Protein AF-A0A7S0PMH4-F1 (afdb_monomer_lite)

Foldseek 3Di:
DDDDDDDDDDDDDDDDPDPPPVVVVVVVVVVVVVVVVVVVVVVVVVVVVVVVVVVVCVVDPCNVVVVVVVVVVVVVVVVVVVVVVVQVPPPVNVVVVVVVVVVVVVVCCCQQPVDDVNVVVVVVVVVVVVVVVD

Radius of gyration: 36.23 Å; chains: 1; bounding box: 97×67×80 Å

Structure (mmCIF, N/CA/C/O backbone)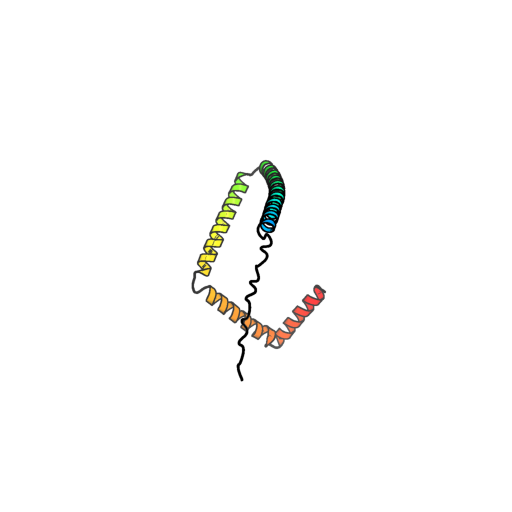:
data_AF-A0A7S0PMH4-F1
#
_entry.id   AF-A0A7S0PMH4-F1
#
loop_
_atom_site.group_PDB
_atom_site.id
_atom_site.type_symbol
_atom_site.label_atom_id
_atom_site.label_alt_id
_atom_site.label_comp_id
_atom_site.label_asym_id
_atom_site.label_entity_id
_atom_site.label_seq_id
_atom_site.pdbx_PDB_ins_code
_atom_site.Cartn_x
_atom_site.Cartn_y
_atom_site.Cartn_z
_atom_site.occupancy
_atom_site.B_iso_or_equiv
_atom_site.auth_seq_id
_atom_site.auth_comp_id
_atom_site.auth_asym_id
_atom_site.auth_atom_id
_atom_site.pdbx_PDB_model_num
ATOM 1 N N . MET A 1 1 ? -62.273 54.883 -48.277 1.00 45.09 1 MET A N 1
ATOM 2 C CA . MET A 1 1 ? -61.444 54.007 -47.421 1.00 45.09 1 MET A CA 1
ATOM 3 C C . MET A 1 1 ? -60.471 53.258 -48.320 1.00 45.09 1 MET A C 1
ATOM 5 O O . MET A 1 1 ? -60.866 52.294 -48.955 1.00 45.09 1 MET A O 1
ATOM 9 N N . MET A 1 2 ? -59.245 53.763 -48.461 1.00 45.81 2 MET A N 1
ATOM 10 C CA . MET A 1 2 ? -58.167 53.144 -49.241 1.00 45.81 2 MET A CA 1
ATOM 11 C C . MET A 1 2 ? -56.947 53.092 -48.324 1.00 45.81 2 MET A C 1
ATOM 13 O O . MET A 1 2 ? -56.452 54.130 -47.890 1.00 45.81 2 MET A O 1
ATOM 17 N N . THR A 1 3 ? -56.550 51.886 -47.935 1.00 54.09 3 THR A N 1
ATOM 18 C CA . THR A 1 3 ? -55.472 51.616 -46.984 1.00 54.09 3 THR A CA 1
ATOM 19 C C . THR A 1 3 ? -54.144 51.484 -47.726 1.00 54.09 3 THR A C 1
ATOM 21 O O . THR A 1 3 ? -53.921 50.556 -48.497 1.00 54.09 3 THR A O 1
ATOM 24 N N . THR A 1 4 ? -53.254 52.443 -47.485 1.00 60.28 4 THR A N 1
ATOM 25 C CA . THR A 1 4 ? -51.881 52.492 -48.000 1.00 60.28 4 THR A CA 1
ATOM 26 C C . THR A 1 4 ? -50.978 51.569 -47.178 1.00 60.28 4 THR A C 1
ATOM 28 O O . THR A 1 4 ? -50.698 51.847 -46.014 1.00 60.28 4 THR A O 1
ATOM 31 N N . THR A 1 5 ? -50.488 50.479 -47.769 1.00 59.06 5 THR A N 1
ATOM 32 C CA . THR A 1 5 ? -49.470 49.603 -47.164 1.00 59.06 5 THR A CA 1
ATOM 33 C C . THR A 1 5 ? -48.064 50.131 -47.454 1.00 59.06 5 THR A C 1
ATOM 35 O O . THR A 1 5 ? -47.598 50.112 -48.595 1.00 59.06 5 THR A O 1
ATOM 38 N N . MET A 1 6 ? -47.387 50.614 -46.413 1.00 48.34 6 MET A N 1
ATOM 39 C CA . MET A 1 6 ? -46.044 51.198 -46.459 1.00 48.34 6 MET A CA 1
ATOM 40 C C . MET A 1 6 ? -44.968 50.098 -46.342 1.00 48.34 6 MET A C 1
ATOM 42 O O . MET A 1 6 ? -44.994 49.286 -45.420 1.00 48.34 6 MET A O 1
ATOM 46 N N . ARG A 1 7 ? -44.026 50.057 -47.297 1.00 57.41 7 ARG A N 1
ATOM 47 C CA . ARG A 1 7 ? -42.892 49.112 -47.342 1.00 57.41 7 ARG A CA 1
ATOM 48 C C . ARG A 1 7 ? -41.875 49.407 -46.235 1.00 57.41 7 ARG A C 1
ATOM 50 O O . ARG A 1 7 ? -41.337 50.510 -46.169 1.00 57.41 7 ARG A O 1
ATOM 57 N N . VAL A 1 8 ? -41.535 48.391 -45.445 1.00 55.12 8 VAL A N 1
ATOM 58 C CA . VAL A 1 8 ? -40.438 48.432 -44.467 1.00 55.12 8 VAL A CA 1
ATOM 59 C C . VAL A 1 8 ? -39.103 48.223 -45.192 1.00 55.12 8 VAL A C 1
ATOM 61 O O . VAL A 1 8 ? -38.915 47.241 -45.908 1.00 55.12 8 VAL A O 1
ATOM 64 N N . ARG A 1 9 ? -38.178 49.176 -45.034 1.00 56.56 9 ARG A N 1
ATOM 65 C CA . ARG A 1 9 ? -36.801 49.103 -45.543 1.00 56.56 9 ARG A CA 1
ATOM 66 C C . ARG A 1 9 ? -35.943 48.228 -44.625 1.00 56.56 9 ARG A C 1
ATOM 68 O O . ARG A 1 9 ? -35.888 48.450 -43.421 1.00 56.56 9 ARG A O 1
ATOM 75 N N . CYS A 1 10 ? -35.240 47.279 -45.234 1.00 42.88 10 CYS A N 1
ATOM 76 C CA . CYS A 1 10 ? -34.190 46.469 -44.624 1.00 42.88 10 CYS A CA 1
ATOM 77 C C . CYS A 1 10 ? -32.983 47.350 -44.253 1.00 42.88 10 CYS A C 1
ATOM 79 O O . CYS A 1 10 ? -32.456 48.048 -45.120 1.00 42.88 10 CYS A O 1
ATOM 81 N N . ALA A 1 11 ? -32.507 47.280 -43.008 1.00 56.94 11 ALA A N 1
ATOM 82 C CA . ALA A 1 11 ? -31.193 47.784 -42.611 1.00 56.94 11 ALA A CA 1
ATOM 83 C C . ALA A 1 11 ? -30.300 46.582 -42.279 1.00 56.94 11 ALA A C 1
ATOM 85 O O . ALA A 1 11 ? -30.488 45.910 -41.267 1.00 56.94 11 ALA A O 1
ATOM 86 N N . ALA A 1 12 ? -29.363 46.270 -43.174 1.00 55.38 12 ALA A N 1
ATOM 87 C CA . ALA A 1 12 ? -28.366 45.235 -42.954 1.00 55.38 12 ALA A CA 1
ATOM 88 C C . ALA A 1 12 ? -27.319 45.746 -41.952 1.00 55.38 12 ALA A C 1
ATOM 90 O O . ALA A 1 12 ? -26.568 46.674 -42.246 1.00 55.38 12 ALA A O 1
ATOM 91 N N . VAL A 1 13 ? -27.269 45.138 -40.767 1.00 55.53 13 VAL A N 1
ATOM 92 C CA . VAL A 1 13 ? -26.182 45.339 -39.804 1.00 55.53 13 VAL A CA 1
ATOM 93 C C . VAL A 1 13 ? -24.978 44.529 -40.282 1.00 55.53 13 VAL A C 1
ATOM 95 O O . VAL A 1 13 ? -24.981 43.301 -40.232 1.00 55.53 13 VAL A O 1
ATOM 98 N N . ALA A 1 14 ? -23.945 45.214 -40.766 1.00 60.06 14 ALA A N 1
ATOM 99 C CA . ALA A 1 14 ? -22.644 44.604 -41.005 1.00 60.06 14 ALA A CA 1
ATOM 100 C C . ALA A 1 14 ? -21.935 44.372 -39.656 1.00 60.06 14 ALA A C 1
ATOM 102 O O . ALA A 1 14 ? -21.813 45.321 -38.878 1.00 60.06 14 ALA A O 1
ATOM 103 N N . PRO A 1 15 ? -21.421 43.166 -39.348 1.00 50.94 15 PRO A N 1
ATOM 104 C CA . PRO A 1 15 ? -20.551 43.010 -38.195 1.00 50.94 15 PRO A CA 1
ATOM 105 C C . PRO A 1 15 ? -19.179 43.606 -38.519 1.00 50.94 15 PRO A C 1
ATOM 107 O O . PRO A 1 15 ? -18.503 43.192 -39.466 1.00 50.94 15 PRO A O 1
ATOM 110 N N . ALA A 1 16 ? -18.750 44.566 -37.700 1.00 55.69 16 ALA A N 1
ATOM 111 C CA . ALA A 1 16 ? -17.372 45.024 -37.662 1.00 55.69 16 ALA A CA 1
ATOM 112 C C . ALA A 1 16 ? -16.459 43.821 -37.367 1.00 55.69 16 ALA A C 1
ATOM 114 O O . ALA A 1 16 ? -16.416 43.305 -36.250 1.00 55.69 16 ALA A O 1
ATOM 115 N N . ARG A 1 17 ? -15.728 43.347 -38.382 1.00 52.88 17 ARG A N 1
ATOM 116 C CA . ARG A 1 17 ? -14.656 42.361 -38.212 1.00 52.88 17 ARG A CA 1
ATOM 117 C C . ARG A 1 17 ? -13.477 43.046 -37.526 1.00 52.88 17 ARG A C 1
ATOM 119 O O . ARG A 1 17 ? -12.535 43.486 -38.175 1.00 52.88 17 ARG A O 1
ATOM 126 N N . VAL A 1 18 ? -13.539 43.150 -36.202 1.00 55.41 18 VAL A N 1
ATOM 127 C CA . VAL A 1 18 ? -12.378 43.509 -35.388 1.00 55.41 18 VAL A CA 1
ATOM 128 C C . VAL A 1 18 ? -11.390 42.342 -35.448 1.00 55.41 18 VAL A C 1
ATOM 130 O O . VAL A 1 18 ? -11.747 41.179 -35.264 1.00 55.41 18 VAL A O 1
ATOM 133 N N . ASN A 1 19 ? -10.145 42.663 -35.786 1.00 61.41 19 ASN A N 1
ATOM 134 C CA . ASN A 1 19 ? -9.059 41.744 -36.108 1.00 61.41 19 ASN A CA 1
ATOM 135 C C . ASN A 1 19 ? -8.716 40.748 -34.979 1.00 61.41 19 ASN A C 1
ATOM 137 O O . ASN A 1 19 ? -7.737 40.922 -34.256 1.00 61.41 19 ASN A O 1
ATOM 141 N N . ALA A 1 20 ? -9.429 39.621 -34.903 1.00 52.41 20 ALA A N 1
ATOM 142 C CA . ALA A 1 20 ? -9.087 38.484 -34.035 1.00 52.41 20 ALA A CA 1
ATOM 143 C C . ALA A 1 20 ? -7.735 37.821 -34.394 1.00 52.41 20 ALA A C 1
ATOM 145 O O . ALA A 1 20 ? -7.184 37.033 -33.624 1.00 52.41 20 ALA A O 1
ATOM 146 N N . ARG A 1 21 ? -7.166 38.144 -35.566 1.00 50.75 21 ARG A N 1
ATOM 147 C CA . ARG A 1 21 ? -5.889 37.585 -36.039 1.00 50.75 21 ARG A CA 1
ATOM 148 C C . ARG A 1 21 ? -4.667 38.234 -35.375 1.00 50.75 21 ARG A C 1
ATOM 150 O O . ARG A 1 21 ? -3.665 37.554 -35.182 1.00 50.75 21 ARG A O 1
ATOM 157 N N . ALA A 1 22 ? -4.766 39.499 -34.959 1.00 51.62 22 ALA A N 1
ATOM 158 C CA . ALA A 1 22 ? -3.655 40.227 -34.337 1.00 51.62 22 ALA A CA 1
ATOM 159 C C . ALA A 1 22 ? -3.425 39.829 -32.866 1.00 51.62 22 ALA A C 1
ATOM 161 O O . ALA A 1 22 ? -2.289 39.782 -32.403 1.00 51.62 22 ALA A O 1
ATOM 162 N N . GLN A 1 23 ? -4.484 39.460 -32.139 1.00 51.03 23 GLN A N 1
ATOM 163 C CA . GLN A 1 23 ? -4.381 39.044 -30.732 1.00 51.03 23 GLN A CA 1
ATOM 164 C C . GLN A 1 23 ? -3.856 37.607 -30.554 1.00 51.03 23 GLN A C 1
ATOM 166 O O . GLN A 1 23 ? -3.340 37.255 -29.494 1.00 51.03 23 GLN A O 1
ATOM 171 N N . ARG A 1 24 ? -3.952 36.759 -31.587 1.00 49.56 24 ARG A N 1
ATOM 172 C CA . ARG A 1 24 ? -3.489 35.362 -31.519 1.00 49.56 24 ARG A CA 1
ATOM 173 C C . ARG A 1 24 ? -1.971 35.231 -31.701 1.00 49.56 24 ARG A C 1
ATOM 175 O O . ARG A 1 24 ? -1.372 34.323 -31.133 1.00 49.56 24 ARG A O 1
ATOM 182 N N . ALA A 1 25 ? -1.351 36.160 -32.430 1.00 51.56 25 ALA A N 1
ATOM 183 C CA . ALA A 1 25 ? 0.090 36.168 -32.685 1.00 51.56 25 ALA A CA 1
ATOM 184 C C . ALA A 1 25 ? 0.919 36.600 -31.459 1.00 51.56 25 ALA A C 1
ATOM 186 O O . ALA A 1 25 ? 2.004 36.072 -31.235 1.00 51.56 25 ALA A O 1
ATOM 187 N N . THR A 1 26 ? 0.398 37.501 -30.620 1.00 52.62 26 THR A N 1
ATOM 188 C CA . THR A 1 26 ? 1.100 38.007 -29.424 1.00 52.62 26 THR A CA 1
ATOM 189 C C . THR A 1 26 ? 0.978 37.092 -28.202 1.00 52.62 26 THR A C 1
ATOM 191 O O . THR A 1 26 ? 1.835 37.117 -27.318 1.00 52.62 26 THR A O 1
ATOM 194 N N . ARG A 1 27 ? -0.054 36.240 -28.140 1.00 51.34 27 ARG A N 1
ATOM 195 C CA . ARG A 1 27 ? -0.207 35.234 -27.073 1.00 51.34 27 ARG A CA 1
ATOM 196 C C . ARG A 1 27 ? 0.678 34.004 -27.299 1.00 51.34 27 ARG A C 1
ATOM 198 O O . ARG A 1 27 ? 1.216 33.473 -26.332 1.00 51.34 27 ARG A O 1
ATOM 205 N N . ALA A 1 28 ? 0.864 33.593 -28.554 1.00 52.84 28 ALA A N 1
ATOM 206 C CA . ALA A 1 28 ? 1.707 32.453 -28.918 1.00 52.84 28 ALA A CA 1
ATOM 207 C C . ALA A 1 28 ? 3.209 32.729 -28.711 1.00 52.84 28 ALA A C 1
ATOM 209 O O . ALA A 1 28 ? 3.952 31.843 -28.298 1.00 52.84 28 ALA A O 1
ATOM 210 N N . THR A 1 29 ? 3.667 33.964 -28.926 1.00 54.34 29 THR A N 1
ATOM 211 C CA . THR A 1 29 ? 5.071 34.346 -28.699 1.00 54.34 29 THR A CA 1
ATOM 212 C C . THR A 1 29 ? 5.423 34.444 -27.214 1.00 54.34 29 THR A C 1
ATOM 214 O O . THR A 1 29 ? 6.499 34.011 -26.811 1.00 54.34 29 THR A O 1
ATOM 217 N N . ARG A 1 30 ? 4.503 34.912 -26.359 1.00 52.91 30 ARG A N 1
ATOM 218 C CA . ARG A 1 30 ? 4.716 34.977 -24.900 1.00 52.91 30 ARG A CA 1
ATOM 219 C C . ARG A 1 30 ? 4.772 33.602 -24.221 1.00 52.91 30 ARG A C 1
ATOM 221 O O . ARG A 1 30 ? 5.539 33.435 -23.276 1.00 52.91 30 ARG A O 1
ATOM 228 N N . SER A 1 31 ? 4.001 32.617 -24.689 1.00 53.56 31 SER A N 1
ATOM 229 C CA . SER A 1 31 ? 4.050 31.251 -24.144 1.00 53.56 31 SER A CA 1
ATOM 230 C C . SER A 1 31 ? 5.333 30.512 -24.532 1.00 53.56 31 SER A C 1
ATOM 232 O O . SER A 1 31 ? 5.898 29.831 -23.687 1.00 53.56 31 SER A O 1
ATOM 234 N N . VAL A 1 32 ? 5.831 30.707 -25.760 1.00 56.66 32 VAL A N 1
ATOM 235 C CA . VAL A 1 32 ? 7.077 30.082 -26.249 1.00 56.66 32 VAL A CA 1
ATOM 236 C C . VAL A 1 32 ? 8.320 30.652 -25.551 1.00 56.66 32 VAL A C 1
ATOM 238 O O . VAL A 1 32 ? 9.267 29.919 -25.275 1.00 56.66 32 VAL A O 1
ATOM 241 N N . VAL A 1 33 ? 8.321 31.946 -25.217 1.00 56.72 33 VAL A N 1
ATOM 242 C CA . VAL A 1 33 ? 9.420 32.574 -24.460 1.00 56.72 33 VAL A CA 1
ATOM 243 C C . VAL A 1 33 ? 9.429 32.114 -22.999 1.00 56.72 33 VAL A C 1
ATOM 245 O O . VAL A 1 33 ? 10.496 31.842 -22.461 1.00 56.72 33 VAL A O 1
ATOM 248 N N . LYS A 1 34 ? 8.259 31.934 -22.366 1.00 55.28 34 LYS A N 1
ATOM 249 C CA . LYS A 1 34 ? 8.175 31.443 -20.979 1.00 55.28 34 LYS A CA 1
ATOM 250 C C . LYS A 1 34 ? 8.577 29.970 -20.846 1.00 55.28 34 LYS A C 1
ATOM 252 O O . LYS A 1 34 ? 9.188 29.604 -19.851 1.00 55.28 34 LYS A O 1
ATOM 257 N N . THR A 1 35 ? 8.285 29.139 -21.849 1.00 56.47 35 THR A N 1
ATOM 258 C CA . THR A 1 35 ? 8.769 27.749 -21.891 1.00 56.47 35 THR A CA 1
ATOM 259 C C . THR A 1 35 ? 10.259 27.653 -22.191 1.00 56.47 35 THR A C 1
ATOM 261 O O . THR A 1 35 ? 10.883 26.718 -21.719 1.00 56.47 35 THR A O 1
ATOM 264 N N . ARG A 1 36 ? 10.836 28.596 -22.952 1.00 58.59 36 ARG A N 1
ATOM 265 C CA . ARG A 1 36 ? 12.289 28.649 -23.186 1.00 58.59 36 ARG A CA 1
ATOM 266 C C . ARG A 1 36 ? 13.047 29.100 -21.946 1.00 58.59 36 ARG A C 1
ATOM 268 O O . ARG A 1 36 ? 13.933 28.379 -21.537 1.00 58.59 36 ARG A O 1
ATOM 275 N N . ALA A 1 37 ? 12.616 30.178 -21.290 1.00 59.34 37 ALA A N 1
ATOM 276 C CA . ALA A 1 37 ? 13.218 30.619 -20.030 1.00 59.34 37 ALA A CA 1
ATOM 277 C C . ALA A 1 37 ? 13.144 29.525 -18.950 1.00 59.34 37 ALA A C 1
ATOM 279 O O . ALA A 1 37 ? 14.159 29.172 -18.373 1.00 59.34 37 ALA A O 1
ATOM 280 N N . ALA A 1 38 ? 11.978 28.889 -18.772 1.00 61.50 38 ALA A N 1
ATOM 281 C CA . ALA A 1 38 ? 11.847 27.766 -17.845 1.00 61.50 38 ALA A CA 1
ATOM 282 C C . ALA A 1 38 ? 12.657 26.529 -18.270 1.00 61.50 38 ALA A C 1
ATOM 284 O O . ALA A 1 38 ? 13.054 25.757 -17.409 1.00 61.50 38 ALA A O 1
ATOM 285 N N . ALA A 1 39 ? 12.885 26.313 -19.570 1.00 69.94 39 ALA A N 1
ATOM 286 C CA . ALA A 1 39 ? 13.740 25.234 -20.060 1.00 69.94 39 ALA A CA 1
ATOM 287 C C . ALA A 1 39 ? 15.228 25.548 -19.872 1.00 69.94 39 ALA A C 1
ATOM 289 O O . ALA A 1 39 ? 15.976 24.629 -19.571 1.00 69.94 39 ALA A O 1
ATOM 290 N N . ASP A 1 40 ? 15.640 26.808 -20.009 1.00 74.62 40 ASP A N 1
ATOM 291 C CA . ASP A 1 40 ? 17.002 27.269 -19.741 1.00 74.62 40 ASP A CA 1
ATOM 292 C C . ASP A 1 40 ? 17.296 27.189 -18.233 1.00 74.62 40 ASP A C 1
ATOM 294 O O . ASP A 1 40 ? 18.256 26.533 -17.848 1.00 74.62 40 ASP A O 1
ATOM 298 N N . ASP A 1 41 ? 16.385 27.662 -17.371 1.00 76.00 41 ASP A N 1
ATOM 299 C CA . ASP A 1 41 ? 16.476 27.500 -15.910 1.00 76.00 41 ASP A CA 1
ATOM 300 C C . ASP A 1 41 ? 16.537 26.018 -15.487 1.00 76.00 41 ASP A C 1
ATOM 302 O O . ASP A 1 41 ? 17.222 25.645 -14.532 1.00 76.00 41 ASP A O 1
ATOM 306 N N . LEU A 1 42 ? 15.780 25.149 -16.169 1.00 80.44 42 LEU A N 1
ATOM 307 C CA . LEU A 1 42 ? 15.783 23.712 -15.899 1.00 80.44 42 LEU A CA 1
ATOM 308 C C . LEU A 1 42 ? 17.067 23.058 -16.403 1.00 80.44 42 LEU A C 1
ATOM 310 O O . LEU A 1 42 ? 17.565 22.148 -15.754 1.00 80.44 42 LEU A O 1
ATOM 314 N N . LYS A 1 43 ? 17.605 23.519 -17.533 1.00 84.44 43 LYS A N 1
ATOM 315 C CA . LYS A 1 43 ? 18.857 23.043 -18.122 1.00 84.44 43 LYS A CA 1
ATOM 316 C C . LYS A 1 43 ? 20.056 23.450 -17.274 1.00 84.44 43 LYS A C 1
ATOM 318 O O . LYS A 1 43 ? 20.927 22.613 -17.061 1.00 84.44 43 LYS A O 1
ATOM 323 N N . ASP A 1 44 ? 20.044 24.658 -16.719 1.00 85.19 44 ASP A N 1
ATOM 324 C CA . ASP A 1 44 ? 21.058 25.133 -15.780 1.00 85.19 44 ASP A CA 1
ATOM 325 C C . ASP A 1 44 ? 21.025 24.294 -14.496 1.00 85.19 44 ASP A C 1
ATOM 327 O O . ASP A 1 44 ? 22.036 23.698 -14.125 1.00 85.19 44 ASP A O 1
ATOM 331 N N . LYS A 1 45 ? 19.843 24.089 -13.900 1.00 83.81 45 LYS A N 1
ATOM 332 C CA . LYS A 1 45 ? 19.680 23.205 -12.728 1.00 83.81 45 LYS A CA 1
ATOM 333 C C . LYS A 1 45 ? 20.034 21.747 -13.019 1.00 83.81 45 LYS A C 1
ATOM 335 O O . LYS A 1 45 ? 20.642 21.085 -12.187 1.00 83.81 45 LYS A O 1
ATOM 340 N N . LEU A 1 46 ? 19.672 21.225 -14.190 1.00 88.06 46 LEU A N 1
ATOM 341 C CA . LEU A 1 46 ? 20.045 19.876 -14.625 1.00 88.06 46 LEU A CA 1
ATOM 342 C C . LEU A 1 46 ? 21.555 19.752 -14.804 1.00 88.06 46 LEU A C 1
ATOM 344 O O . LEU A 1 46 ? 22.110 18.711 -14.466 1.00 88.06 46 LEU A O 1
ATOM 348 N N . SER A 1 47 ? 22.222 20.789 -15.312 1.00 86.81 47 SER A N 1
ATOM 349 C CA . SER A 1 47 ? 23.675 20.795 -15.468 1.00 86.81 47 SER A CA 1
ATOM 350 C C . SER A 1 47 ? 24.399 20.865 -14.123 1.00 86.81 47 SER A C 1
ATOM 352 O O . SER A 1 47 ? 25.347 20.115 -13.926 1.00 86.81 47 SER A O 1
ATOM 354 N N . GLU A 1 48 ? 23.900 21.652 -13.167 1.00 85.44 48 GLU A N 1
ATOM 355 C CA . GLU A 1 48 ? 24.410 21.709 -11.791 1.00 85.44 48 GLU A CA 1
ATOM 356 C C . GLU A 1 48 ? 24.213 20.374 -11.057 1.00 85.44 48 GLU A C 1
ATOM 358 O O . GLU A 1 48 ? 25.136 19.834 -10.444 1.00 85.44 48 GLU A O 1
ATOM 363 N N . VAL A 1 49 ? 23.025 19.777 -11.177 1.00 88.62 49 VAL A N 1
ATOM 364 C CA . VAL A 1 49 ? 22.731 18.456 -10.608 1.00 88.62 49 VAL A CA 1
ATOM 365 C C . VAL A 1 49 ? 23.604 17.386 -11.266 1.00 88.62 49 VAL A C 1
ATOM 367 O O . VAL A 1 49 ? 24.193 16.567 -10.575 1.00 88.62 49 VAL A O 1
ATOM 370 N N . THR A 1 50 ? 23.775 17.410 -12.586 1.00 88.75 50 THR A N 1
ATOM 371 C CA . THR A 1 50 ? 24.642 16.442 -13.276 1.00 88.75 50 THR A CA 1
ATOM 372 C C . THR A 1 50 ? 26.110 16.626 -12.890 1.00 88.75 50 THR A C 1
ATOM 374 O O . THR A 1 50 ? 26.801 15.633 -12.695 1.00 88.75 50 THR A O 1
ATOM 377 N N . ALA A 1 51 ? 26.5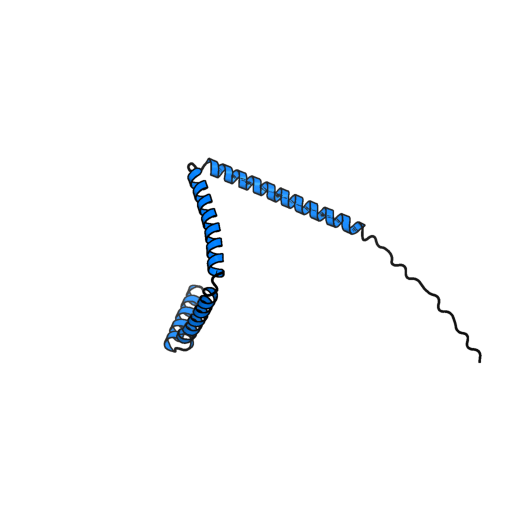83 17.865 -12.725 1.00 89.12 51 ALA A N 1
ATOM 378 C CA . ALA A 1 51 ? 27.948 18.155 -12.291 1.00 89.12 51 ALA A CA 1
ATOM 379 C C . ALA A 1 51 ? 28.211 17.641 -10.869 1.00 89.12 51 ALA A C 1
ATOM 381 O O . ALA A 1 51 ? 29.178 16.919 -10.650 1.00 89.12 51 ALA A O 1
ATOM 382 N N . THR A 1 52 ? 27.307 17.926 -9.929 1.00 87.00 52 THR A N 1
ATOM 383 C CA . THR A 1 52 ? 27.418 17.449 -8.540 1.00 87.00 52 THR A CA 1
ATOM 384 C C . THR A 1 52 ? 27.264 15.933 -8.421 1.00 87.00 52 THR A C 1
ATOM 386 O O . THR A 1 52 ? 27.951 15.309 -7.613 1.00 87.00 52 THR A O 1
ATOM 389 N N . LEU A 1 53 ? 26.400 15.305 -9.230 1.00 88.00 53 LEU A N 1
ATOM 390 C CA . LEU A 1 53 ? 26.339 13.845 -9.318 1.00 88.00 53 LEU A CA 1
ATOM 391 C C . LEU A 1 53 ? 27.614 13.265 -9.923 1.00 88.00 53 LEU A C 1
ATOM 393 O O . LEU A 1 53 ? 28.071 12.246 -9.430 1.00 88.00 53 LEU A O 1
ATOM 397 N N . SER A 1 54 ? 28.187 13.886 -10.954 1.00 85.88 54 SER A N 1
ATOM 398 C CA . SER A 1 54 ? 29.430 13.417 -11.570 1.00 85.88 54 SER A CA 1
ATOM 399 C C . SER A 1 54 ? 30.602 13.516 -10.599 1.00 85.88 54 SER A C 1
ATOM 401 O O . SER A 1 54 ? 31.393 12.587 -10.522 1.00 85.88 54 SER A O 1
ATOM 403 N N . GLU A 1 55 ? 30.694 14.598 -9.827 1.00 86.06 55 GLU A N 1
ATOM 404 C CA . GLU A 1 55 ? 31.706 14.763 -8.780 1.00 86.06 55 GLU A CA 1
ATOM 405 C C . GLU A 1 55 ? 31.558 13.683 -7.702 1.00 86.06 55 GLU A C 1
ATOM 407 O O . GLU A 1 55 ? 32.509 12.969 -7.403 1.00 86.06 55 GLU A O 1
ATOM 412 N N . LYS A 1 56 ? 30.335 13.462 -7.200 1.00 85.25 56 LYS A N 1
ATOM 413 C CA . LYS A 1 56 ? 30.059 12.394 -6.224 1.00 85.25 56 LYS A CA 1
ATOM 414 C C . LYS A 1 56 ? 30.236 10.986 -6.787 1.00 85.25 56 LYS A C 1
ATOM 416 O O . LYS A 1 56 ? 30.533 10.071 -6.027 1.00 85.25 56 LYS A O 1
ATOM 421 N N . TRP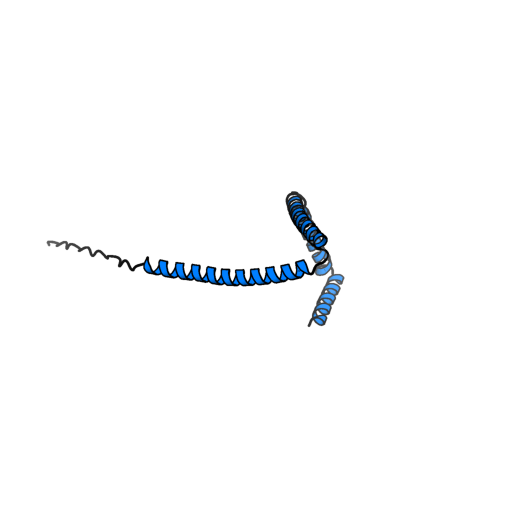 A 1 57 ? 30.030 10.807 -8.088 1.00 84.50 57 TRP A N 1
ATOM 422 C CA . TRP A 1 57 ? 30.237 9.542 -8.784 1.00 84.50 57 TRP A CA 1
ATOM 423 C C . TRP A 1 57 ? 31.719 9.233 -8.961 1.00 84.50 57 TRP A C 1
ATOM 425 O O . TRP A 1 57 ? 32.118 8.079 -8.836 1.00 84.50 57 TRP A O 1
ATOM 435 N N . GLU A 1 58 ? 32.537 10.248 -9.238 1.00 84.38 58 GLU A N 1
ATOM 436 C CA . GLU A 1 58 ? 33.990 10.109 -9.334 1.00 84.38 58 GLU A CA 1
ATOM 437 C C . GLU A 1 58 ? 34.658 9.938 -7.964 1.00 84.38 58 GLU A C 1
ATOM 439 O O . GLU A 1 58 ? 35.574 9.130 -7.861 1.00 84.38 58 GLU A O 1
ATOM 444 N N . GLU A 1 59 ? 34.160 10.605 -6.918 1.00 81.88 59 GLU A N 1
ATOM 445 C CA . GLU A 1 59 ? 34.611 10.437 -5.524 1.00 81.88 59 GLU A CA 1
ATOM 446 C C . GLU A 1 59 ? 34.267 9.044 -4.961 1.00 81.88 59 GLU A C 1
ATOM 448 O O . GLU A 1 59 ? 34.955 8.525 -4.086 1.00 81.88 59 GLU A O 1
ATOM 453 N N . SER A 1 60 ? 33.188 8.411 -5.436 1.00 76.81 60 SER A N 1
ATOM 454 C CA . SER A 1 60 ? 32.786 7.094 -4.940 1.00 76.81 60 SER A CA 1
ATOM 455 C C . SER A 1 60 ? 33.685 5.968 -5.470 1.00 76.81 60 SER A C 1
ATOM 457 O O . SER A 1 60 ? 33.567 5.564 -6.627 1.00 76.81 60 SER A O 1
ATOM 459 N N . ASP A 1 61 ? 34.519 5.401 -4.592 1.00 71.50 61 ASP A N 1
ATOM 460 C CA . ASP A 1 61 ? 35.435 4.283 -4.889 1.00 71.50 61 ASP A CA 1
ATOM 461 C C . ASP A 1 61 ? 34.719 3.015 -5.403 1.00 71.50 61 ASP A C 1
ATOM 463 O O . ASP A 1 61 ? 35.268 2.239 -6.187 1.00 71.50 61 ASP A O 1
ATOM 467 N N . GLU A 1 62 ? 33.455 2.809 -5.016 1.00 79.06 62 GLU A N 1
ATOM 468 C CA . GLU A 1 62 ? 32.698 1.582 -5.297 1.00 79.06 62 GLU A CA 1
ATOM 469 C C . GLU A 1 62 ? 31.575 1.778 -6.330 1.00 79.06 62 GLU A C 1
ATOM 471 O O . GLU A 1 62 ? 30.443 1.316 -6.162 1.00 79.06 62 GLU A O 1
ATOM 476 N N . LYS A 1 63 ? 31.892 2.428 -7.459 1.00 80.00 63 LYS A N 1
ATOM 477 C CA . LYS A 1 63 ? 30.977 2.606 -8.608 1.00 80.00 63 LYS A CA 1
ATOM 478 C C . LYS A 1 63 ? 30.193 1.334 -8.996 1.00 80.00 63 LYS A C 1
ATOM 480 O O . LYS A 1 63 ? 28.972 1.431 -9.141 1.00 80.00 63 LYS A O 1
ATOM 485 N N . PRO A 1 64 ? 30.798 0.130 -9.138 1.00 84.88 64 PRO A N 1
ATOM 486 C CA . PRO A 1 64 ? 30.035 -1.071 -9.494 1.00 84.88 64 PRO A CA 1
ATOM 487 C C . PRO A 1 64 ? 29.019 -1.484 -8.417 1.00 84.88 64 PRO A C 1
ATOM 489 O O . PRO A 1 64 ? 27.950 -1.990 -8.762 1.00 84.88 64 PRO A O 1
ATOM 492 N N . ALA A 1 65 ? 29.290 -1.234 -7.132 1.00 85.12 65 ALA A N 1
ATOM 493 C CA . ALA A 1 65 ? 28.344 -1.514 -6.051 1.00 85.12 65 ALA A CA 1
ATOM 494 C C . ALA A 1 65 ? 27.129 -0.575 -6.122 1.00 85.12 65 ALA A C 1
ATOM 496 O O . ALA A 1 65 ? 25.989 -1.020 -6.015 1.00 85.12 65 ALA A O 1
ATOM 497 N N . ILE A 1 66 ? 27.352 0.712 -6.398 1.00 87.69 66 ILE A N 1
ATOM 498 C CA . ILE A 1 66 ? 26.266 1.691 -6.544 1.00 87.69 66 ILE A CA 1
ATOM 499 C C . ILE A 1 66 ? 25.423 1.390 -7.789 1.00 87.69 66 ILE A C 1
ATOM 501 O O . ILE A 1 66 ? 24.193 1.391 -7.712 1.00 87.69 66 ILE A O 1
ATOM 505 N N . VAL A 1 67 ? 26.056 1.074 -8.928 1.00 91.25 67 VAL A N 1
ATOM 506 C CA . VAL A 1 67 ? 25.338 0.675 -10.153 1.00 91.25 67 VAL A CA 1
ATOM 507 C C . VAL A 1 67 ? 24.497 -0.570 -9.899 1.00 91.25 67 VAL A C 1
ATOM 509 O O . VAL A 1 67 ? 23.313 -0.589 -10.233 1.00 91.25 67 VAL A O 1
ATOM 512 N N . THR A 1 68 ? 25.084 -1.614 -9.311 1.00 92.19 68 THR A N 1
ATOM 513 C CA . THR A 1 68 ? 24.362 -2.867 -9.057 1.00 92.19 68 THR A CA 1
ATOM 514 C C . THR A 1 68 ? 23.213 -2.654 -8.082 1.00 92.19 68 THR A C 1
ATOM 516 O O . THR A 1 68 ? 22.113 -3.125 -8.354 1.00 92.19 68 THR A O 1
ATOM 519 N N . LEU A 1 69 ? 23.402 -1.874 -7.016 1.00 93.56 69 LEU A N 1
ATOM 520 C CA . LEU A 1 69 ? 22.330 -1.504 -6.093 1.00 93.56 69 LEU A CA 1
ATOM 521 C C . LEU A 1 69 ? 21.215 -0.709 -6.789 1.00 93.56 69 LEU A C 1
ATOM 523 O O . LEU A 1 69 ? 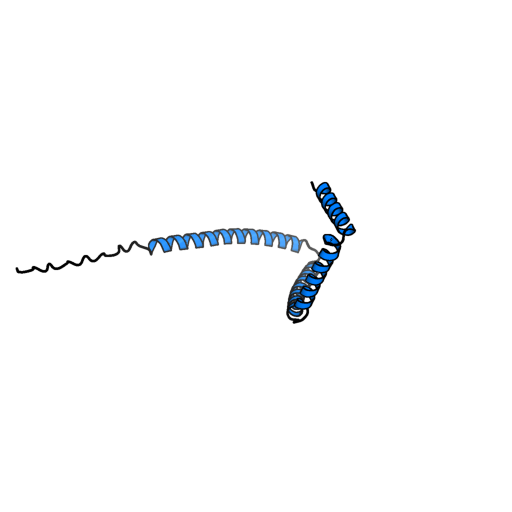20.038 -0.973 -6.549 1.00 93.56 69 LEU A O 1
ATOM 527 N N . GLY A 1 70 ? 21.557 0.196 -7.709 1.00 94.94 70 GLY A N 1
ATOM 528 C CA . GLY A 1 70 ? 20.585 0.895 -8.552 1.00 94.94 70 GLY A CA 1
ATOM 529 C C . GLY A 1 70 ? 19.793 -0.053 -9.461 1.00 94.94 70 GLY A C 1
ATOM 530 O O . GLY A 1 70 ? 18.571 0.057 -9.558 1.00 94.94 70 GLY A O 1
ATOM 531 N N . VAL A 1 71 ? 20.464 -1.033 -10.074 1.00 96.81 71 VAL A N 1
ATOM 532 C CA . VAL A 1 71 ? 19.825 -2.068 -10.904 1.00 96.81 71 VAL A CA 1
ATOM 533 C C . VAL A 1 71 ? 18.905 -2.953 -10.065 1.00 96.81 71 VAL A C 1
ATOM 535 O O . VAL A 1 71 ? 17.760 -3.171 -10.453 1.00 96.81 71 VAL A O 1
ATOM 538 N N . TYR A 1 72 ? 19.352 -3.414 -8.894 1.00 96.44 72 TYR A N 1
ATOM 539 C CA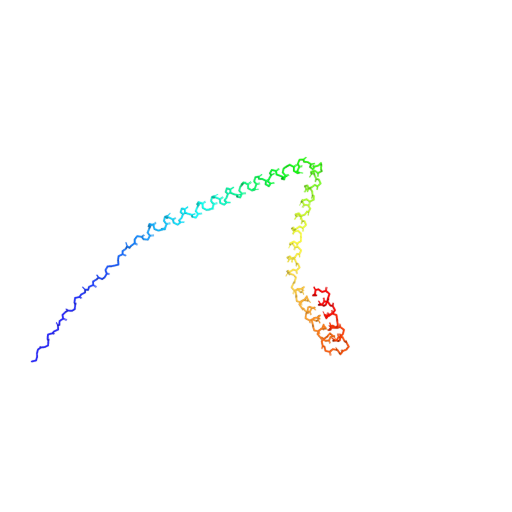 . TYR A 1 72 ? 18.512 -4.171 -7.965 1.00 96.44 72 TYR A CA 1
ATOM 540 C C . TYR A 1 72 ? 17.316 -3.351 -7.478 1.00 96.44 72 TYR A C 1
ATOM 542 O O . TYR A 1 72 ? 16.212 -3.884 -7.408 1.00 96.44 72 TYR A O 1
ATOM 550 N N . GLY A 1 73 ? 17.499 -2.057 -7.209 1.00 97.06 73 GLY A N 1
ATOM 551 C CA . GLY A 1 73 ? 16.409 -1.144 -6.875 1.00 97.06 73 GLY A CA 1
ATOM 552 C C . GLY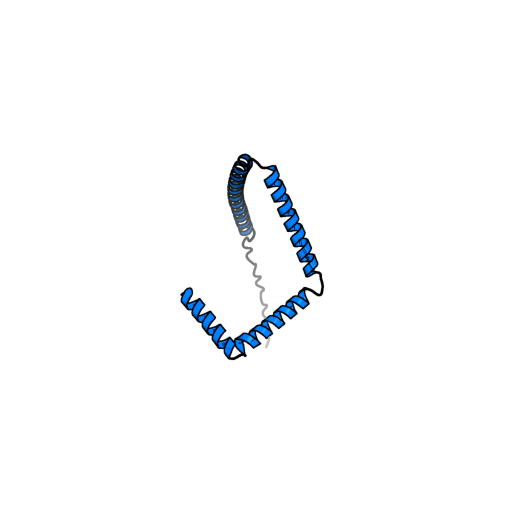 A 1 73 ? 15.377 -1.035 -8.000 1.00 97.06 73 GLY A C 1
ATOM 553 O O . GLY A 1 73 ? 14.177 -1.129 -7.747 1.00 97.06 73 GLY A O 1
ATOM 554 N N . LEU A 1 74 ? 15.826 -0.916 -9.253 1.00 97.12 74 LEU A N 1
ATOM 555 C CA . LEU A 1 74 ? 14.937 -0.850 -10.414 1.00 97.12 74 LEU A CA 1
ATOM 556 C C . LEU A 1 74 ? 14.201 -2.174 -10.655 1.00 97.12 74 LEU A C 1
ATOM 558 O O . LEU A 1 74 ? 12.991 -2.171 -10.874 1.00 97.12 74 LEU A O 1
ATOM 562 N N . ILE A 1 75 ? 14.904 -3.307 -10.577 1.00 97.38 75 ILE A N 1
ATOM 563 C CA . ILE A 1 75 ? 14.298 -4.641 -10.679 1.00 97.38 75 ILE A CA 1
ATOM 564 C C . ILE A 1 75 ? 13.283 -4.836 -9.555 1.00 97.38 75 ILE A C 1
ATOM 566 O O . ILE A 1 75 ? 12.171 -5.284 -9.815 1.00 97.38 75 ILE A O 1
ATOM 570 N N . GLY A 1 76 ? 13.631 -4.453 -8.325 1.00 97.44 76 GLY A N 1
ATOM 571 C CA . GLY A 1 76 ? 12.737 -4.490 -7.174 1.00 97.44 76 GLY A CA 1
ATOM 572 C C . GLY A 1 76 ? 11.483 -3.648 -7.394 1.00 97.44 76 GLY A C 1
ATOM 573 O O . GLY A 1 76 ? 10.386 -4.107 -7.096 1.00 97.44 76 GLY A O 1
ATOM 574 N N . LEU A 1 77 ? 11.613 -2.463 -7.993 1.00 96.75 77 LEU A N 1
ATOM 575 C CA . LEU A 1 77 ? 10.477 -1.607 -8.329 1.00 96.75 77 LEU A CA 1
ATOM 576 C C . LEU A 1 77 ? 9.578 -2.229 -9.412 1.00 96.75 77 LEU A C 1
ATOM 578 O O . LEU A 1 77 ? 8.354 -2.223 -9.274 1.00 96.75 77 LEU A O 1
ATOM 582 N N . VAL A 1 78 ? 10.164 -2.798 -10.470 1.00 96.31 78 VAL A N 1
ATOM 583 C CA . VAL A 1 78 ? 9.419 -3.508 -11.527 1.00 96.31 78 VAL A CA 1
ATOM 584 C C . VAL A 1 78 ? 8.707 -4.733 -10.956 1.00 96.31 78 VAL A C 1
ATOM 586 O O . VAL A 1 78 ? 7.528 -4.944 -11.239 1.00 96.31 78 VAL A O 1
ATOM 589 N N . ALA A 1 79 ? 9.398 -5.507 -10.120 1.00 96.19 79 ALA A N 1
ATOM 590 C CA . ALA A 1 79 ? 8.851 -6.672 -9.446 1.00 96.19 79 ALA A CA 1
ATOM 591 C C . ALA A 1 79 ? 7.717 -6.280 -8.493 1.00 96.19 79 ALA A C 1
ATOM 593 O O . ALA A 1 79 ? 6.653 -6.881 -8.554 1.00 96.19 79 ALA A O 1
ATOM 594 N N . ALA A 1 80 ? 7.889 -5.237 -7.677 1.00 95.69 80 ALA A N 1
ATOM 595 C CA . ALA A 1 80 ? 6.848 -4.732 -6.787 1.00 95.69 80 ALA A CA 1
ATOM 596 C C . ALA A 1 80 ? 5.600 -4.301 -7.569 1.00 95.69 80 ALA A C 1
ATOM 598 O O . ALA A 1 80 ? 4.491 -4.690 -7.214 1.00 95.69 80 ALA A O 1
ATOM 599 N N . ASN A 1 81 ? 5.771 -3.569 -8.673 1.00 94.12 81 ASN A N 1
ATOM 600 C CA . ASN A 1 81 ? 4.657 -3.189 -9.540 1.00 94.12 81 ASN A CA 1
ATOM 601 C C . ASN A 1 81 ? 3.973 -4.417 -10.173 1.00 94.12 81 ASN A C 1
ATOM 603 O O . ASN A 1 81 ? 2.749 -4.472 -10.251 1.00 94.12 81 ASN A O 1
ATOM 607 N N . GLY A 1 82 ? 4.742 -5.425 -10.594 1.00 90.62 82 GLY A N 1
ATOM 608 C CA . GLY A 1 82 ? 4.209 -6.698 -11.087 1.00 90.62 82 GLY A CA 1
ATOM 609 C C . GLY A 1 82 ? 3.416 -7.461 -10.023 1.00 90.62 82 GLY A C 1
ATOM 610 O O . GLY A 1 82 ? 2.305 -7.910 -10.295 1.00 90.62 82 GLY A O 1
ATOM 611 N N . THR A 1 83 ? 3.941 -7.540 -8.800 1.00 90.88 83 THR A N 1
ATOM 612 C CA . THR A 1 83 ? 3.291 -8.180 -7.651 1.00 90.88 83 THR A CA 1
ATOM 613 C C . THR A 1 83 ? 2.003 -7.464 -7.269 1.00 90.88 83 THR A C 1
ATOM 615 O O . THR A 1 83 ? 0.986 -8.123 -7.094 1.00 90.88 83 THR A O 1
ATOM 618 N N . LEU A 1 84 ? 2.002 -6.130 -7.194 1.00 86.62 84 LEU A N 1
ATOM 619 C CA . LEU A 1 84 ? 0.792 -5.356 -6.902 1.00 86.62 84 LEU A CA 1
ATOM 620 C C . LEU A 1 84 ? -0.286 -5.589 -7.961 1.00 86.62 84 LEU A C 1
ATOM 622 O O . LEU A 1 84 ? -1.432 -5.839 -7.611 1.00 86.62 84 LEU A O 1
ATOM 626 N N . ARG A 1 85 ? 0.083 -5.597 -9.246 1.00 83.38 85 ARG A N 1
ATOM 627 C CA . ARG A 1 85 ? -0.858 -5.897 -10.337 1.00 83.38 85 ARG A CA 1
ATOM 628 C C . ARG A 1 85 ? -1.379 -7.328 -10.273 1.00 83.38 85 ARG A C 1
ATOM 630 O O . ARG A 1 85 ? -2.543 -7.544 -10.581 1.00 83.38 85 ARG A O 1
ATOM 637 N N . ALA A 1 86 ? -0.548 -8.291 -9.878 1.00 85.31 86 ALA A N 1
ATOM 638 C CA . ALA A 1 86 ? -0.974 -9.672 -9.684 1.00 85.31 86 ALA A CA 1
ATOM 639 C C . ALA A 1 86 ? -1.947 -9.802 -8.503 1.00 85.31 86 ALA A C 1
ATOM 641 O O . ALA A 1 86 ? -2.986 -10.431 -8.654 1.00 85.31 86 ALA A O 1
ATOM 642 N N . VAL A 1 87 ? -1.648 -9.170 -7.364 1.00 82.75 87 VAL A N 1
ATOM 643 C CA . VAL A 1 87 ? -2.509 -9.166 -6.170 1.00 82.75 87 VAL A CA 1
ATOM 644 C C . VAL A 1 87 ? -3.847 -8.485 -6.452 1.00 82.75 87 VAL A C 1
ATOM 646 O O . VAL A 1 87 ? -4.887 -9.042 -6.120 1.00 82.75 87 VAL A O 1
ATOM 649 N N . ASP A 1 88 ? -3.829 -7.327 -7.108 1.00 79.56 88 ASP A N 1
ATOM 650 C CA . ASP A 1 88 ? -5.035 -6.569 -7.467 1.00 79.56 88 ASP A CA 1
ATOM 651 C C . ASP A 1 88 ? -5.856 -7.263 -8.572 1.00 79.56 88 ASP A C 1
ATOM 653 O O . ASP A 1 88 ? -7.058 -7.059 -8.697 1.00 79.56 88 ASP A O 1
ATOM 657 N N . SER A 1 89 ? -5.225 -8.150 -9.352 1.00 79.19 89 SER A N 1
ATOM 658 C CA . SER A 1 89 ? -5.912 -8.983 -10.351 1.00 79.19 89 SER A CA 1
ATOM 659 C C . SER A 1 89 ? -6.450 -10.302 -9.788 1.00 79.19 89 SER A C 1
ATOM 661 O O . SER A 1 89 ? -7.106 -11.038 -10.527 1.00 79.19 89 SER A O 1
ATOM 663 N N . LEU A 1 90 ? -6.182 -10.645 -8.519 1.00 80.38 90 LEU A N 1
ATOM 664 C CA . LEU A 1 90 ? -6.823 -11.797 -7.888 1.00 80.38 90 LEU A CA 1
ATOM 665 C C . LEU A 1 90 ? -8.240 -11.390 -7.466 1.00 80.38 90 LEU A C 1
ATOM 667 O O . LEU A 1 90 ? -8.377 -10.594 -6.541 1.00 80.38 90 LEU A O 1
ATOM 671 N N . PRO A 1 91 ? -9.298 -11.987 -8.041 1.00 74.50 91 PRO A N 1
ATOM 672 C CA . PRO A 1 91 ? -10.683 -11.564 -7.812 1.00 74.50 91 PRO A CA 1
ATOM 673 C C . PRO A 1 91 ? -11.203 -11.790 -6.379 1.00 74.50 91 PRO A C 1
ATOM 675 O O . PRO A 1 91 ? -12.372 -11.558 -6.126 1.00 74.50 91 PRO A O 1
ATOM 678 N N . LEU A 1 92 ? -10.374 -12.275 -5.447 1.00 80.81 92 LEU A N 1
ATOM 679 C CA . LEU A 1 92 ? -10.770 -12.609 -4.071 1.00 80.81 92 LEU A CA 1
ATOM 680 C C . LEU A 1 92 ? -10.054 -11.778 -3.000 1.00 80.81 92 LEU A C 1
ATOM 682 O O . LEU A 1 92 ? -10.593 -11.586 -1.917 1.00 80.81 92 LEU A O 1
ATOM 686 N N . VAL A 1 93 ? -8.834 -11.301 -3.260 1.00 85.31 93 VAL A N 1
ATOM 687 C CA . VAL A 1 93 ? -8.063 -10.538 -2.264 1.00 85.31 93 VAL A CA 1
ATOM 688 C C . VAL A 1 93 ? -8.704 -9.181 -1.924 1.00 85.31 93 VAL A C 1
ATOM 690 O O . VAL A 1 93 ? -8.789 -8.893 -0.727 1.00 85.31 93 VAL A O 1
ATOM 693 N N . PRO A 1 94 ? -9.177 -8.362 -2.891 1.00 83.25 94 PRO A N 1
ATOM 694 C CA . PRO A 1 94 ? -9.803 -7.082 -2.565 1.00 83.25 94 PRO A CA 1
ATOM 695 C C . PRO A 1 94 ? -11.065 -7.265 -1.713 1.00 83.25 94 PRO A C 1
ATOM 697 O O . PRO A 1 94 ? -11.184 -6.630 -0.667 1.00 83.25 94 PRO A O 1
ATOM 700 N N . ASP A 1 95 ? -11.929 -8.214 -2.075 1.00 85.12 95 ASP A N 1
ATOM 701 C CA . ASP A 1 95 ? -13.167 -8.507 -1.344 1.00 85.12 95 ASP A CA 1
ATOM 702 C C . ASP A 1 95 ? -12.900 -9.016 0.084 1.00 85.12 95 ASP A C 1
ATOM 704 O O . ASP A 1 95 ? -13.580 -8.634 1.038 1.00 85.12 95 ASP A O 1
ATOM 708 N N . VAL A 1 96 ? -11.880 -9.864 0.270 1.00 90.88 96 VAL A N 1
ATOM 709 C CA . VAL A 1 96 ? -11.505 -10.361 1.603 1.00 90.88 96 VAL A CA 1
ATOM 710 C C . VAL A 1 96 ? -10.923 -9.242 2.462 1.00 90.88 96 VAL A C 1
ATOM 712 O O . VAL A 1 96 ? -11.253 -9.157 3.644 1.00 90.88 96 VAL A O 1
ATOM 715 N N . LEU A 1 97 ? -10.082 -8.367 1.905 1.00 90.94 97 LEU A N 1
ATOM 716 C CA . LEU A 1 97 ? -9.539 -7.226 2.646 1.00 90.94 97 LEU A CA 1
ATOM 717 C C . LEU A 1 97 ? -10.629 -6.210 3.014 1.00 90.94 97 LEU A C 1
ATOM 719 O O . LEU A 1 97 ? -10.588 -5.663 4.117 1.00 90.94 97 LEU A O 1
ATOM 723 N N . GLU A 1 98 ? -11.627 -6.007 2.151 1.00 91.06 98 GLU A N 1
ATOM 724 C CA . GLU A 1 98 ? -12.810 -5.201 2.464 1.00 91.06 98 GLU A CA 1
ATOM 725 C C . GLU A 1 98 ? -13.612 -5.821 3.613 1.00 91.06 98 GLU A C 1
ATOM 727 O O . GLU A 1 98 ? -13.912 -5.143 4.600 1.00 91.06 98 GLU A O 1
ATOM 732 N N . LEU A 1 99 ? -13.888 -7.128 3.546 1.00 95.81 99 LEU A N 1
ATOM 733 C CA . LEU A 1 99 ? -14.590 -7.838 4.611 1.00 95.81 99 LEU A CA 1
ATOM 734 C C . LEU A 1 99 ? -13.825 -7.768 5.935 1.00 95.81 99 LEU A C 1
ATOM 736 O O . LEU A 1 99 ? -14.432 -7.526 6.975 1.00 95.81 99 LEU A O 1
ATOM 740 N N . VAL A 1 100 ? -12.501 -7.936 5.911 1.00 95.88 100 VAL A N 1
ATOM 741 C CA . VAL A 1 100 ? -11.642 -7.798 7.095 1.00 95.88 100 VAL A CA 1
ATOM 742 C C . VAL A 1 100 ? -11.699 -6.373 7.644 1.00 95.88 100 VAL A C 1
ATOM 744 O O . VAL A 1 100 ? -11.815 -6.202 8.857 1.00 95.88 100 VAL A O 1
ATOM 747 N N . GLY A 1 101 ? -11.677 -5.352 6.784 1.00 96.00 101 GLY A N 1
ATOM 748 C CA . GLY A 1 101 ? -11.819 -3.953 7.188 1.00 96.00 101 GLY A CA 1
ATOM 749 C C . GLY A 1 101 ? -13.160 -3.675 7.868 1.00 96.00 101 GLY A C 1
ATOM 750 O O . GLY A 1 101 ? -13.201 -3.053 8.932 1.00 96.00 101 GLY A O 1
ATOM 751 N N . ILE A 1 102 ? -14.253 -4.194 7.306 1.00 97.00 102 ILE A N 1
ATOM 752 C CA . ILE A 1 102 ? -15.596 -4.074 7.884 1.00 97.00 102 ILE A CA 1
ATOM 753 C C . ILE A 1 102 ? -15.690 -4.847 9.202 1.00 97.00 102 ILE A C 1
ATOM 755 O O . ILE A 1 102 ? -16.186 -4.299 10.186 1.00 97.00 102 ILE A O 1
ATOM 759 N N . LEU A 1 103 ? -15.185 -6.083 9.259 1.00 97.00 103 LEU A N 1
ATOM 760 C CA . LEU A 1 103 ? -15.163 -6.882 10.486 1.00 97.00 103 LEU A CA 1
ATOM 761 C C . LEU A 1 103 ? -14.390 -6.168 11.588 1.00 97.00 103 LEU A C 1
ATOM 763 O O . LEU A 1 103 ? -14.876 -6.068 12.711 1.00 97.00 103 LEU A O 1
ATOM 767 N N . PHE A 1 104 ? -13.201 -5.662 11.271 1.00 96.38 104 PHE A N 1
ATOM 768 C CA . PHE A 1 104 ? -12.363 -4.969 12.235 1.00 96.38 104 PHE A CA 1
ATOM 769 C C . PHE A 1 104 ? -13.012 -3.666 12.702 1.00 96.38 104 PHE A C 1
ATOM 771 O O . PHE A 1 104 ? -13.017 -3.386 13.897 1.00 96.38 104 PHE A O 1
ATOM 778 N N . SER A 1 105 ? -13.622 -2.902 11.792 1.00 96.31 105 SER A N 1
ATOM 779 C CA . SER A 1 105 ? -14.359 -1.683 12.138 1.00 96.31 105 SER A CA 1
ATOM 780 C C . SER A 1 105 ? -15.566 -1.987 13.035 1.00 96.31 105 SER A C 1
ATOM 782 O O . SER A 1 105 ? -15.736 -1.371 14.088 1.00 96.31 105 SER A O 1
ATOM 784 N N . GLY A 1 106 ? -16.359 -3.006 12.689 1.00 95.75 106 GLY A N 1
ATOM 785 C CA . GLY A 1 106 ? -17.480 -3.475 13.503 1.00 95.75 106 GLY A CA 1
ATOM 786 C C . GLY A 1 106 ? -17.040 -3.970 14.884 1.00 95.75 106 GLY A C 1
ATOM 787 O O . GLY A 1 106 ? -17.624 -3.577 15.894 1.00 95.75 106 GLY A O 1
ATOM 788 N N . PHE A 1 107 ? -15.969 -4.766 14.947 1.00 93.75 107 PHE A N 1
ATOM 789 C CA . PHE A 1 107 ? -15.367 -5.235 16.196 1.00 93.75 107 PHE A CA 1
ATOM 790 C C . PHE A 1 107 ? -14.844 -4.073 17.048 1.00 93.75 107 PHE A C 1
ATOM 792 O O . PHE A 1 107 ? -15.108 -4.024 18.248 1.00 93.75 107 PHE A O 1
ATOM 799 N N . PHE A 1 108 ? -14.162 -3.100 16.439 1.00 94.31 108 PHE A N 1
ATOM 800 C CA . PHE A 1 108 ? -13.648 -1.921 17.131 1.00 94.31 108 PHE A CA 1
ATOM 801 C C . PHE A 1 108 ? -14.776 -1.098 17.754 1.00 94.31 108 PHE A C 1
ATOM 803 O O . PHE A 1 108 ? -14.672 -0.713 18.918 1.00 94.31 108 PHE A O 1
ATOM 810 N N . VAL A 1 109 ? -15.858 -0.855 17.009 1.00 94.56 109 VAL A N 1
ATOM 811 C CA . VAL A 1 109 ? -17.041 -0.143 17.514 1.00 94.56 109 VAL A CA 1
ATOM 812 C C . VAL A 1 109 ? -17.709 -0.935 18.638 1.00 94.56 109 VAL A C 1
ATOM 814 O O . VAL A 1 109 ? -18.048 -0.366 19.676 1.00 94.56 109 VAL A O 1
ATOM 817 N N . TYR A 1 110 ? -17.864 -2.247 18.478 1.00 92.12 110 TYR A N 1
ATOM 818 C CA . TYR A 1 110 ? -18.449 -3.095 19.511 1.00 92.12 110 TYR A CA 1
ATOM 819 C C . TYR A 1 110 ? -17.641 -3.045 20.813 1.00 92.12 110 TYR A C 1
ATOM 821 O O . TYR A 1 110 ? -18.185 -2.727 21.875 1.00 92.12 110 TYR A O 1
ATOM 829 N N . GLN A 1 111 ? -16.334 -3.274 20.719 1.00 91.31 111 GLN A N 1
ATOM 830 C CA . GLN A 1 111 ? -15.465 -3.338 21.881 1.00 91.31 111 GLN A CA 1
ATOM 831 C C . GLN A 1 111 ? -15.270 -1.951 22.502 1.00 91.31 111 GLN A C 1
ATOM 833 O O . GLN A 1 111 ? -15.576 -1.750 23.666 1.00 91.31 111 GLN A O 1
ATOM 838 N N . ASN A 1 112 ? -14.857 -0.945 21.732 1.00 90.50 112 ASN A N 1
ATOM 839 C CA . ASN A 1 112 ? -14.422 0.338 22.294 1.00 90.50 112 ASN A CA 1
ATOM 840 C C . ASN A 1 112 ? -15.555 1.357 22.492 1.00 90.50 112 ASN A C 1
ATOM 842 O O . ASN A 1 112 ? -15.418 2.257 23.321 1.00 90.50 112 ASN A O 1
ATOM 846 N N . LEU A 1 113 ? -16.664 1.265 21.742 1.00 88.00 113 LEU A N 1
ATOM 847 C CA . LEU A 1 113 ? -17.765 2.241 21.808 1.00 88.00 113 LEU A CA 1
ATOM 848 C C . LEU A 1 113 ? -19.036 1.693 22.473 1.00 88.00 113 LEU A C 1
ATOM 850 O O . LEU A 1 113 ? -19.768 2.473 23.087 1.00 88.00 113 LEU A O 1
ATOM 854 N N . LEU A 1 114 ? -19.332 0.395 22.384 1.00 85.44 114 LEU A N 1
ATOM 855 C CA . LEU A 1 114 ? -20.536 -0.178 23.006 1.00 85.44 114 LEU A CA 1
ATOM 856 C C . LEU A 1 114 ? -20.240 -0.780 24.385 1.00 85.44 114 LEU A C 1
ATOM 858 O O . LEU A 1 114 ? -21.022 -0.579 25.326 1.00 85.44 114 LEU A O 1
ATOM 862 N N . TYR A 1 115 ? -19.087 -1.427 24.558 1.00 87.38 115 TYR A N 1
ATOM 863 C CA . TYR A 1 115 ? -18.697 -2.004 25.841 1.00 87.38 115 TYR A CA 1
ATOM 864 C C . TYR A 1 115 ? -18.339 -0.910 26.864 1.00 87.38 115 TYR A C 1
ATOM 866 O O . TYR A 1 115 ? -17.635 0.061 26.585 1.00 87.38 115 TYR A O 1
ATOM 874 N N . LYS A 1 116 ? -18.909 -1.002 28.071 1.00 78.25 116 LYS A N 1
ATOM 875 C CA . LYS A 1 116 ? -18.772 0.036 29.111 1.00 78.25 116 LYS A CA 1
ATOM 876 C C . LYS A 1 116 ? -17.336 0.249 29.620 1.00 78.25 116 LYS A C 1
ATOM 878 O O . LYS A 1 116 ? -16.954 1.416 29.701 1.00 78.25 116 LYS A O 1
ATOM 883 N N . PRO A 1 117 ? -16.560 -0.790 29.983 1.00 83.75 117 PRO A N 1
ATOM 884 C CA . PRO A 1 117 ? -15.219 -0.573 30.528 1.00 83.75 117 PRO A CA 1
ATOM 885 C C . PRO A 1 117 ? -14.256 -0.013 29.473 1.00 83.75 117 PRO A C 1
ATOM 887 O O . PRO A 1 117 ? -13.525 0.934 29.752 1.00 83.75 117 PRO A O 1
ATOM 890 N N . ASP A 1 118 ? -14.334 -0.496 28.235 1.00 85.25 118 ASP A N 1
ATOM 891 C CA . ASP A 1 118 ? -13.414 -0.078 27.171 1.00 85.25 118 ASP A CA 1
ATOM 892 C C . ASP A 1 118 ? -13.676 1.349 26.684 1.00 85.25 118 ASP A C 1
ATOM 894 O O . ASP A 1 118 ? -12.739 2.068 26.347 1.00 85.25 118 ASP A O 1
ATOM 898 N N . ARG A 1 119 ? -14.926 1.831 26.758 1.00 87.50 119 ARG A N 1
ATOM 899 C CA . ARG A 1 119 ? -15.239 3.252 26.536 1.00 87.50 119 ARG A CA 1
ATOM 900 C C . ARG A 1 119 ? -14.472 4.185 27.468 1.00 87.50 119 ARG A C 1
ATOM 902 O O . ARG A 1 119 ? -14.104 5.286 27.058 1.00 87.50 119 ARG A O 1
ATOM 909 N N . ALA A 1 120 ? -14.297 3.794 28.729 1.00 87.62 120 ALA A N 1
ATOM 910 C CA . ALA A 1 120 ? -13.576 4.604 29.705 1.00 87.62 120 ALA A CA 1
ATOM 911 C C . ALA A 1 120 ? -12.072 4.597 29.406 1.00 87.62 120 ALA A C 1
ATOM 913 O O . ALA A 1 120 ? -11.468 5.666 29.344 1.00 87.62 120 ALA A O 1
ATOM 914 N N . ALA A 1 121 ? -11.511 3.421 29.114 1.00 88.38 121 ALA A N 1
ATOM 915 C CA . ALA A 1 121 ? -10.110 3.270 28.727 1.00 88.38 121 ALA A CA 1
ATOM 916 C C . ALA A 1 121 ? -9.769 4.048 27.441 1.00 88.38 121 ALA A C 1
ATOM 918 O O . ALA A 1 121 ? -8.741 4.726 27.372 1.00 88.38 121 ALA A O 1
ATOM 919 N N . LEU A 1 122 ? -10.654 4.025 26.436 1.00 90.50 122 LEU A N 1
ATOM 920 C CA . LEU A 1 122 ? -10.472 4.779 25.195 1.00 90.50 122 LEU A CA 1
ATOM 921 C C . LEU A 1 122 ? -10.476 6.292 25.456 1.00 90.50 122 LEU A C 1
ATOM 923 O O . LEU A 1 122 ? -9.587 7.004 24.991 1.00 90.50 122 LEU A O 1
ATOM 927 N N . LYS A 1 123 ? -11.443 6.791 26.240 1.00 92.88 123 LYS A N 1
ATOM 928 C CA . LYS A 1 123 ? -11.519 8.214 26.611 1.00 92.88 123 LYS A CA 1
ATOM 929 C C . LYS A 1 123 ? -10.294 8.664 27.396 1.00 92.88 123 LYS A C 1
ATOM 931 O O . LYS A 1 123 ? -9.745 9.722 27.097 1.00 92.88 123 LYS A O 1
ATOM 936 N N . GLU A 1 124 ? -9.852 7.874 28.369 1.00 94.62 124 GLU A N 1
ATOM 937 C CA . GLU A 1 124 ? -8.644 8.165 29.139 1.00 94.62 124 GLU A CA 1
ATOM 938 C C . GLU A 1 124 ? -7.423 8.256 28.217 1.00 94.62 124 GLU A C 1
ATOM 940 O O . GLU A 1 124 ? -6.692 9.243 28.256 1.00 94.62 124 GLU A O 1
ATOM 945 N N . THR A 1 125 ? -7.252 7.276 27.325 1.00 92.19 125 THR A N 1
ATOM 946 C CA . THR A 1 125 ? -6.131 7.223 26.377 1.00 92.19 125 THR A CA 1
ATOM 947 C C . THR A 1 125 ? -6.112 8.438 25.447 1.00 92.19 125 THR A C 1
ATOM 949 O O . THR A 1 125 ? -5.062 9.060 25.261 1.00 92.19 125 THR A O 1
ATOM 952 N N . VAL A 1 126 ? -7.267 8.828 24.898 1.00 95.19 126 VAL A N 1
ATOM 953 C CA . VAL A 1 126 ? -7.399 10.026 24.052 1.00 95.19 126 VAL A CA 1
ATOM 954 C C . VAL A 1 126 ? -7.062 11.291 24.841 1.00 95.19 126 VAL A C 1
ATOM 956 O O . VAL A 1 126 ? -6.242 12.088 24.392 1.00 95.19 126 VAL A O 1
ATOM 959 N N . THR A 1 127 ? -7.622 11.455 26.042 1.00 95.06 127 THR A N 1
ATOM 960 C CA . THR A 1 127 ? -7.392 12.647 26.880 1.00 95.06 127 THR A CA 1
ATOM 961 C C . THR A 1 127 ? -5.924 12.760 27.297 1.00 95.06 127 THR A C 1
ATOM 963 O O . THR A 1 127 ? -5.328 13.830 27.218 1.00 95.06 127 THR A O 1
ATOM 966 N N . LYS A 1 128 ? -5.300 11.637 27.667 1.00 96.00 128 LYS A N 1
ATOM 967 C CA . LYS A 1 128 ? -3.874 11.549 28.005 1.00 96.00 128 LYS A CA 1
ATOM 968 C C . LYS A 1 128 ? -2.972 11.913 26.828 1.00 96.00 128 LYS A C 1
ATOM 970 O O . LYS A 1 128 ? -1.940 12.543 27.026 1.00 96.00 128 LYS A O 1
ATOM 975 N N . THR A 1 129 ? -3.352 11.515 25.615 1.00 96.19 129 THR A N 1
ATOM 976 C CA . THR A 1 129 ? -2.597 11.835 24.397 1.00 96.19 129 THR A CA 1
ATOM 977 C C . THR A 1 129 ? -2.731 13.315 24.047 1.00 96.19 129 THR A C 1
ATOM 979 O O . THR A 1 129 ? -1.729 13.952 23.735 1.00 96.19 129 THR A O 1
ATOM 982 N N . LEU A 1 130 ? -3.934 13.885 24.175 1.00 96.69 130 LEU A N 1
ATOM 983 C CA . LEU A 1 130 ? -4.173 15.314 23.965 1.00 96.69 130 LEU A CA 1
ATOM 984 C C . LEU A 1 130 ? -3.379 16.173 24.954 1.00 96.69 130 LEU A C 1
ATOM 986 O O . LEU A 1 130 ? -2.641 17.040 24.509 1.00 96.69 130 LEU A O 1
ATOM 990 N N . ASN A 1 131 ? -3.428 15.864 26.253 1.00 96.62 131 ASN A N 1
ATOM 991 C CA . ASN A 1 131 ? -2.678 16.583 27.297 1.00 96.62 131 ASN A CA 1
ATOM 992 C C . ASN A 1 131 ? -1.149 16.439 27.196 1.00 96.62 131 ASN A C 1
ATOM 994 O O . ASN A 1 131 ? -0.419 17.084 27.939 1.00 96.62 131 ASN A O 1
ATOM 998 N N . LYS A 1 132 ? -0.656 15.503 26.377 1.00 95.94 132 LYS A N 1
ATOM 999 C CA . LYS A 1 132 ? 0.779 15.329 26.127 1.00 95.94 132 LYS A CA 1
ATOM 1000 C C . LYS A 1 132 ? 1.259 16.181 24.949 1.00 95.94 132 LYS A C 1
ATOM 1002 O O . LYS A 1 132 ? 2.451 16.464 24.866 1.00 95.94 132 LYS A O 1
ATOM 1007 N N . ILE A 1 133 ? 0.366 16.492 24.009 1.00 95.00 133 ILE A N 1
ATOM 1008 C CA . ILE A 1 133 ? 0.680 17.213 22.768 1.00 95.00 133 ILE A CA 1
ATOM 1009 C C . ILE A 1 133 ? 0.363 18.707 22.905 1.00 95.00 133 ILE A C 1
ATOM 1011 O O . ILE A 1 133 ? 1.141 19.525 22.418 1.00 95.00 133 ILE A O 1
ATOM 1015 N N . LEU A 1 134 ? -0.776 19.039 23.523 1.00 87.56 134 LEU A N 1
ATOM 1016 C CA . LEU A 1 134 ? -1.150 20.391 23.954 1.00 87.56 134 LEU A CA 1
ATOM 1017 C C . LEU A 1 134 ? -0.521 20.701 25.311 1.00 87.56 134 LEU A C 1
ATOM 1019 O O . LEU A 1 134 ? -0.085 21.859 25.480 1.00 87.56 134 LEU A O 1
#

Sequence (134 aa):
MMTTTMRVRCAAVAPARVNARAQRATRATRSVVKTRAAADDLKDKLSEVTATLSEKWEESDEKPAIVTLGVYGLIGLVAANGTLRAVDSLPLVPDVLELVGILFSGFFVYQNLLYKPDRAALKETVTKTLNKIL

InterPro domains:
  IPR025564 Cyanobacterial aminoacyl-tRNA synthetase, CAAD domain [PF14159] (52-134)
  IPR033344 Protein CURVATURE THYLAKOID 1 [PTHR33222] (25-134)

Secondary structure (DSSP, 8-state):
-----PPPPP---------HHHHHHHHHHHHHHHHHHHHHHHHHHHHHHHHHHHHHHHH-TTHHHHHHHHHHHHHHHHHHHHHHHHHHTSTTHHHHHHHHHHHHHHHHHIIIIISHHHHHHHHHHHHHHHHHH-

pLDDT: mean 78.98, std 16.76, range [42.88, 97.44]

Organism: NCBI:txid1486918